Protein AF-A0A926LJB4-F1 (afdb_monomer)

Solvent-accessible surface area (backbone atoms only — not comparable to full-atom values): 9025 Å² total; per-residue (Å²): 133,86,88,86,84,84,85,79,86,74,84,72,81,78,77,66,60,65,69,78,78,84,74,86,77,62,67,43,52,79,44,76,47,49,34,26,46,93,81,74,43,80,45,30,39,35,34,29,34,50,34,80,89,78,31,35,34,35,42,66,48,78,50,60,40,77,93,56,54,91,73,51,56,72,55,50,51,52,52,55,52,47,70,76,44,71,88,45,51,44,26,26,46,88,62,55,75,68,50,48,55,51,37,50,53,50,20,70,73,68,73,46,70,50,47,68,50,78,88,70,54,66,70,50,44,68,49,52,58,62,62,72,64,66,64,80,81,76,77,77,85,75,90,135

Sequence (144 aa):
MSGTRVGSAGAGLGLPGRLNGTAESVSGMPTEIVLFDGADRVIGRLTFRACRECRTGRILDIWIDETWQREGLGRELVRGLLARHPGHAWTTTSQTRQGQAFFTAMSRETGLSLAPGGPLCPHLVGRLRRLLTRVPRQRSPGDD

Nearest PDB structures (foldseek):
  5c82-assembly1_A-2  TM=5.669E-01  e=6.738E-04  Streptomyces noursei
  7ypv-assembly1_B  TM=7.625E-01  e=7.402E-03  Streptomyces lavendulae subsp. lavendulae
  7ypu-assembly2_D  TM=5.660E-01  e=1.060E-03  Streptomyces lavendulae subsp. lavendulae
  7ypu-assembly2_C  TM=5.483E-01  e=9.315E-04  Streptomyces lavendulae subsp. lavendulae
  7ypu-assembly1_A  TM=5.690E-01  e=1.564E-03  Streptomyces lavendulae subsp. lavendulae

Mean predicted aligned error: 13.45 Å

Foldseek 3Di:
DDDDDDDDPDPPPDDQFDWDDDDDAPAQDWDKTFGAGPVRDTFWMWTKGAHPVQLEIETEDIDGHPVCPPVCVSVVRVVVVCVVRPPHQYEYEDDDPVRVVVQVVSCVVVVGDHYYDDDDPCSNVVVVVVVVPPDPPPDDDDDD

Radius of gyration: 21.09 Å; Cα contacts (8 Å, |Δi|>4): 167; chains: 1; bounding box: 56×45×81 Å

Secondary structure (DSSP, 8-state):
------------------PPP-----TTS-EEEEEE-TTS-EEEEEEEEEETTTTEEEEEEEEE-GGGTTSSHHHHHHHHHHHHSTT-EEEESS--HHHHHHHHHHHHHHS----B--PPPHHHHHHHHHHHT-----------

pLDDT: mean 73.6, std 21.14, range [28.67, 94.69]

Structure (mmCIF, N/CA/C/O backbone):
data_AF-A0A926LJB4-F1
#
_entry.id   AF-A0A926LJB4-F1
#
loop_
_atom_site.group_PDB
_atom_site.id
_atom_site.type_symbol
_atom_site.label_atom_id
_atom_site.label_alt_id
_atom_site.label_comp_id
_atom_site.label_asym_id
_atom_site.label_entity_id
_atom_site.label_seq_id
_atom_site.pdbx_PDB_ins_code
_atom_site.Cartn_x
_atom_site.Cartn_y
_atom_site.Cartn_z
_atom_site.occupancy
_atom_site.B_iso_or_equiv
_atom_site.auth_seq_id
_atom_site.auth_comp_id
_atom_site.auth_asym_id
_atom_site.auth_atom_id
_atom_site.pdbx_PDB_model_num
ATOM 1 N N . MET A 1 1 ? -20.043 -32.182 -39.703 1.00 37.06 1 MET A N 1
ATOM 2 C CA . MET A 1 1 ? -18.892 -31.753 -40.527 1.00 37.06 1 MET A CA 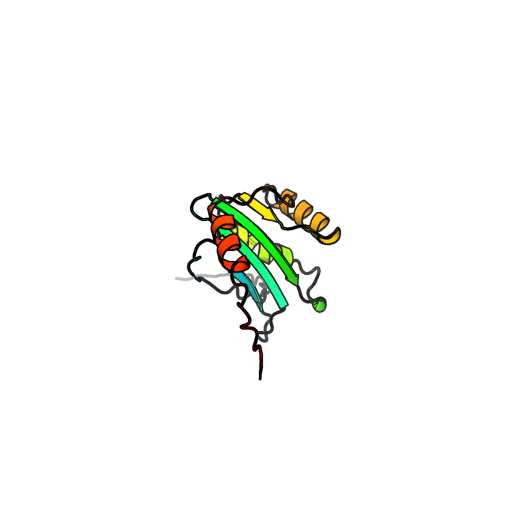1
ATOM 3 C C . MET A 1 1 ? -18.868 -30.228 -40.478 1.00 37.06 1 MET A C 1
ATOM 5 O O . MET A 1 1 ? -19.855 -29.633 -40.872 1.00 37.06 1 MET A O 1
ATOM 9 N N . SER A 1 2 ? -18.021 -29.644 -39.620 1.00 37.88 2 SER A N 1
ATOM 10 C CA . SER A 1 2 ? -16.783 -28.917 -40.005 1.00 37.88 2 SER A CA 1
ATOM 11 C C . SER A 1 2 ? -17.125 -27.539 -40.602 1.00 37.88 2 SER A C 1
ATOM 13 O O . SER A 1 2 ? -17.728 -27.495 -41.658 1.00 37.88 2 SER A O 1
ATOM 15 N N . GLY A 1 3 ? -16.878 -26.370 -40.006 1.00 34.88 3 GLY A N 1
ATOM 16 C CA . GLY A 1 3 ? -15.829 -25.918 -39.094 1.00 34.88 3 GLY A CA 1
ATOM 17 C C . GLY A 1 3 ? -15.003 -24.859 -39.832 1.00 34.88 3 GLY A C 1
ATOM 18 O O . GLY A 1 3 ? -14.476 -25.179 -40.885 1.00 34.88 3 GLY A O 1
ATOM 19 N N . THR A 1 4 ? -14.884 -23.627 -39.326 1.00 32.91 4 THR A N 1
ATOM 20 C CA . THR A 1 4 ? -13.732 -22.733 -39.584 1.00 32.91 4 THR A CA 1
ATOM 21 C C . THR A 1 4 ? -13.676 -21.655 -38.502 1.00 32.91 4 THR A C 1
ATOM 23 O O . THR A 1 4 ? -14.595 -20.857 -38.339 1.00 32.91 4 THR A O 1
ATOM 26 N N . ARG A 1 5 ? -12.577 -21.677 -37.742 1.00 32.03 5 ARG A N 1
ATOM 27 C CA . ARG A 1 5 ? -12.131 -20.615 -36.837 1.00 32.03 5 ARG A CA 1
ATOM 28 C C . ARG A 1 5 ? -11.370 -19.577 -37.658 1.00 32.03 5 ARG A C 1
ATOM 30 O O . ARG A 1 5 ? -10.531 -19.956 -38.467 1.00 32.03 5 ARG A O 1
ATOM 37 N N . VAL A 1 6 ? -11.562 -18.300 -37.355 1.00 32.75 6 VAL A N 1
ATOM 38 C CA . VAL A 1 6 ? -10.553 -17.263 -37.601 1.00 32.75 6 VAL A CA 1
ATOM 39 C C . VAL A 1 6 ? -9.969 -16.884 -36.248 1.00 32.75 6 VAL A C 1
ATOM 41 O O . VAL A 1 6 ? -10.664 -16.375 -35.372 1.00 32.75 6 VAL A O 1
ATOM 44 N N . GLY A 1 7 ? -8.709 -17.266 -36.046 1.00 28.67 7 GLY A N 1
ATOM 45 C CA . GLY A 1 7 ? -7.942 -16.937 -34.855 1.00 28.67 7 GLY A CA 1
ATOM 46 C C . GLY A 1 7 ? -7.460 -15.495 -34.923 1.00 28.67 7 GLY A C 1
ATOM 47 O O . GLY A 1 7 ? -6.762 -15.116 -35.859 1.00 28.67 7 GLY A O 1
ATOM 48 N N . SER A 1 8 ? -7.796 -14.712 -33.905 1.00 30.27 8 SER A N 1
ATOM 49 C CA . SER A 1 8 ? -7.096 -13.472 -33.595 1.00 30.27 8 SER A CA 1
ATOM 50 C C . SER A 1 8 ? -6.074 -13.777 -32.506 1.00 30.27 8 SER A C 1
ATOM 52 O O . SER A 1 8 ? -6.427 -14.032 -31.356 1.00 30.27 8 SER A O 1
ATOM 54 N N . ALA A 1 9 ? -4.799 -13.782 -32.890 1.00 32.81 9 ALA A N 1
ATOM 55 C CA . ALA A 1 9 ? -3.680 -13.751 -31.964 1.00 32.81 9 ALA A CA 1
ATOM 56 C C . ALA A 1 9 ? -3.638 -12.362 -31.311 1.00 32.81 9 ALA A C 1
ATOM 58 O O . ALA A 1 9 ? -3.064 -11.419 -31.848 1.00 32.81 9 ALA A O 1
ATOM 59 N N . GLY A 1 10 ? -4.300 -12.225 -30.162 1.00 29.42 10 GLY A N 1
ATOM 60 C CA . GLY A 1 10 ? -4.037 -11.128 -29.242 1.00 29.42 10 GLY A CA 1
ATOM 61 C C . GLY A 1 10 ? -2.708 -11.400 -28.551 1.00 29.42 10 GLY A C 1
ATOM 62 O O . GLY A 1 10 ? -2.611 -12.329 -27.752 1.00 29.42 10 GLY A O 1
ATOM 63 N N . ALA A 1 11 ? -1.687 -10.618 -28.892 1.00 32.56 11 ALA A N 1
ATOM 64 C CA . ALA A 1 11 ? -0.420 -10.582 -28.182 1.00 32.56 11 ALA A CA 1
ATOM 65 C C . ALA A 1 11 ? -0.683 -10.216 -26.712 1.00 32.56 11 ALA A C 1
ATOM 67 O O . ALA A 1 11 ? -0.916 -9.058 -26.371 1.00 32.56 11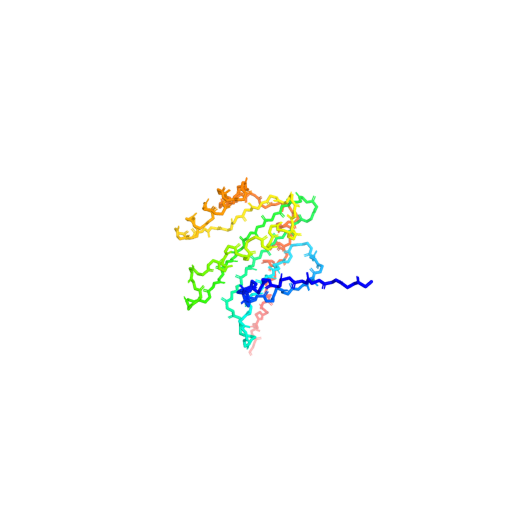 ALA A O 1
ATOM 68 N N . GLY A 1 12 ? -0.699 -11.226 -25.843 1.00 31.66 12 GLY A N 1
ATOM 69 C CA . GLY A 1 12 ? -0.662 -11.031 -24.405 1.00 31.66 12 GLY A CA 1
ATOM 70 C C . GLY A 1 12 ? 0.731 -10.554 -24.029 1.00 31.66 12 GLY A C 1
ATOM 71 O O . GLY A 1 12 ? 1.679 -11.335 -24.059 1.00 31.66 12 GLY A O 1
ATOM 72 N N . LEU A 1 13 ? 0.855 -9.271 -23.695 1.00 37.91 13 LEU A N 1
ATOM 73 C CA . LEU A 1 13 ? 1.992 -8.759 -22.942 1.00 37.91 13 LEU A CA 1
ATOM 74 C C . LEU A 1 13 ? 2.062 -9.562 -21.639 1.00 37.91 13 LEU A C 1
ATOM 76 O O . LEU A 1 13 ? 1.219 -9.414 -20.753 1.00 37.91 13 LEU A O 1
ATOM 80 N N . GLY A 1 14 ? 3.019 -10.486 -21.577 1.00 36.66 14 GLY A N 1
ATOM 81 C CA . GLY A 1 14 ? 3.308 -11.269 -20.389 1.00 36.66 14 GLY A CA 1
ATOM 82 C C . GLY A 1 14 ? 3.852 -10.345 -19.311 1.00 36.66 14 GLY A C 1
ATOM 83 O O . GLY A 1 14 ? 5.006 -9.938 -19.373 1.00 36.66 14 GLY A O 1
ATOM 84 N N . LEU A 1 15 ? 3.009 -10.008 -18.340 1.00 49.88 15 LEU A N 1
ATOM 85 C CA . LEU A 1 15 ? 3.423 -9.404 -17.079 1.00 49.88 15 LEU A CA 1
ATOM 86 C C . LEU A 1 15 ? 4.332 -10.405 -16.336 1.00 49.88 15 LEU A C 1
ATOM 88 O O . LEU A 1 15 ? 3.859 -11.497 -16.000 1.00 49.88 15 LEU A O 1
ATOM 92 N N . PRO A 1 16 ? 5.609 -10.090 -16.053 1.00 40.53 16 PRO A N 1
ATOM 93 C CA . PRO A 1 16 ? 6.414 -10.895 -15.150 1.00 40.53 16 PRO A CA 1
ATOM 94 C C . PRO A 1 16 ? 6.062 -10.489 -13.717 1.00 40.53 16 PRO A C 1
ATOM 96 O O . PRO A 1 16 ? 6.489 -9.453 -13.219 1.00 40.53 16 PRO A O 1
ATOM 99 N N . GLY A 1 17 ? 5.231 -11.283 -13.049 1.00 41.62 17 GLY A N 1
ATOM 100 C CA . GLY A 1 17 ? 4.864 -11.000 -11.667 1.00 41.62 17 GLY A CA 1
ATOM 101 C C . GLY A 1 17 ? 4.297 -12.223 -10.976 1.00 41.62 17 GLY A C 1
ATOM 102 O O . GLY A 1 17 ? 3.082 -12.373 -10.852 1.00 41.62 17 GLY A O 1
ATOM 103 N N . ARG A 1 18 ? 5.169 -13.123 -10.509 1.00 50.12 18 ARG A N 1
ATOM 104 C CA . ARG A 1 18 ? 4.735 -14.226 -9.646 1.00 50.12 18 ARG A CA 1
ATOM 105 C C . ARG A 1 18 ? 4.555 -13.695 -8.225 1.00 50.12 18 ARG A C 1
ATOM 107 O O . ARG A 1 18 ? 5.518 -13.460 -7.505 1.00 50.12 18 ARG A O 1
ATOM 114 N N . LEU A 1 19 ? 3.304 -13.505 -7.819 1.00 54.69 19 LEU A N 1
ATOM 115 C CA . LEU A 1 19 ? 2.950 -13.170 -6.442 1.00 54.69 19 LEU A CA 1
ATOM 116 C C . LEU A 1 19 ? 3.031 -14.437 -5.584 1.00 54.69 19 LEU A C 1
ATOM 118 O O . LEU A 1 19 ? 2.354 -15.421 -5.881 1.00 54.69 19 LEU A O 1
ATOM 122 N N . ASN A 1 20 ? 3.819 -14.426 -4.509 1.00 54.22 20 ASN A N 1
ATOM 123 C CA . ASN A 1 20 ? 3.872 -15.585 -3.617 1.00 54.22 20 ASN A CA 1
ATOM 124 C C . ASN A 1 20 ? 2.559 -15.730 -2.816 1.00 54.22 20 ASN A C 1
ATOM 126 O O . ASN A 1 20 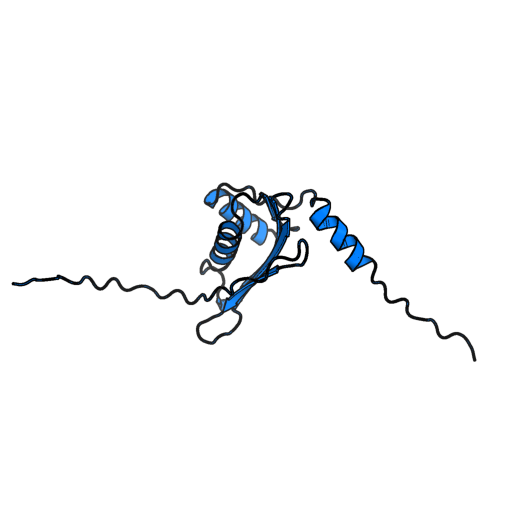? 2.012 -14.742 -2.305 1.00 54.22 20 ASN A O 1
ATOM 130 N N . GLY A 1 21 ? 2.044 -16.962 -2.751 1.00 46.62 21 GLY A N 1
ATOM 131 C CA . GLY A 1 21 ? 0.765 -17.328 -2.141 1.00 46.62 21 GLY A CA 1
ATOM 132 C C . GLY A 1 21 ? 0.898 -17.924 -0.736 1.00 46.62 21 GLY A C 1
ATOM 133 O O . GLY A 1 21 ? 1.735 -18.785 -0.495 1.00 46.62 21 GLY A O 1
ATOM 134 N N . THR A 1 22 ? 0.012 -17.450 0.149 1.00 51.28 22 THR A N 1
ATOM 135 C CA . THR A 1 22 ? -0.444 -18.021 1.435 1.00 51.28 22 THR A CA 1
ATOM 136 C C . THR A 1 22 ? 0.606 -18.438 2.468 1.00 51.28 22 THR A C 1
ATOM 138 O O . THR A 1 22 ? 0.951 -19.608 2.588 1.00 51.28 22 THR A O 1
ATOM 141 N N . ALA A 1 23 ? 0.948 -17.500 3.353 1.00 38.97 23 ALA A N 1
ATOM 142 C CA . ALA A 1 23 ? 1.119 -17.826 4.766 1.00 38.97 23 ALA A CA 1
ATOM 143 C C . ALA A 1 23 ? -0.147 -17.376 5.507 1.00 38.97 23 ALA A C 1
ATOM 145 O O . ALA A 1 23 ? -0.547 -16.210 5.414 1.00 38.97 23 ALA A O 1
ATOM 146 N N . GLU A 1 24 ? -0.809 -18.302 6.204 1.00 41.56 24 GLU A N 1
ATOM 147 C CA . GLU A 1 24 ? -1.882 -17.971 7.136 1.00 41.56 24 GLU A CA 1
ATOM 148 C C . GLU A 1 24 ? -1.396 -16.884 8.092 1.00 41.56 24 GLU A C 1
ATOM 150 O O . GLU A 1 24 ? -0.398 -17.030 8.799 1.00 41.56 24 GLU A O 1
ATOM 155 N N . SER A 1 25 ? -2.078 -15.742 8.048 1.00 44.66 25 SER A N 1
ATOM 156 C CA . SER A 1 25 ? -1.698 -14.570 8.816 1.00 44.66 25 SER A CA 1
ATOM 157 C C . SER A 1 25 ? -1.849 -14.882 10.298 1.00 44.66 25 SER A C 1
ATOM 159 O O . SER A 1 25 ? -2.949 -14.827 10.843 1.00 44.66 25 SER A O 1
ATOM 161 N N . VAL A 1 26 ? -0.735 -15.164 10.969 1.00 50.62 26 VAL A N 1
ATOM 162 C CA . VAL A 1 26 ? -0.675 -15.075 12.422 1.00 50.62 26 VAL A CA 1
ATOM 163 C C . VAL A 1 26 ? -0.913 -13.597 12.764 1.00 50.62 26 VAL A C 1
ATOM 165 O O . VAL A 1 26 ? -0.018 -12.768 12.578 1.00 50.62 26 VAL A O 1
ATOM 168 N N . SER A 1 27 ? -2.135 -13.256 13.195 1.00 54.69 27 SER A N 1
ATOM 169 C CA . SER A 1 27 ? -2.629 -11.877 13.358 1.00 54.69 27 SER A CA 1
ATOM 170 C C . SER A 1 27 ? -1.573 -10.961 13.994 1.00 54.69 27 SER A C 1
ATOM 172 O O . SER A 1 27 ? -1.210 -11.149 15.149 1.00 54.69 27 SER A O 1
ATOM 174 N N . GLY A 1 28 ? -1.053 -9.975 13.253 1.00 56.97 28 GLY A N 1
ATOM 175 C CA . GLY A 1 28 ? -0.126 -8.951 13.765 1.00 56.97 28 GLY A CA 1
ATOM 176 C C . GLY A 1 28 ? 1.374 -9.113 13.459 1.00 56.97 28 GLY A C 1
ATOM 177 O O . GLY A 1 28 ? 2.127 -8.186 13.770 1.00 56.97 28 GLY A O 1
ATOM 178 N N . MET A 1 29 ? 1.829 -10.204 12.831 1.00 65.56 29 MET A N 1
ATOM 179 C CA . MET A 1 29 ? 3.174 -10.245 12.222 1.00 65.56 29 MET A CA 1
ATOM 180 C C . MET A 1 29 ? 3.194 -9.416 10.924 1.00 65.56 29 MET A C 1
ATOM 182 O O . MET A 1 29 ? 2.214 -9.467 10.173 1.00 65.56 29 MET A O 1
ATOM 186 N N . PRO A 1 30 ? 4.266 -8.646 10.637 1.00 77.69 30 PRO A N 1
ATOM 187 C CA . PRO A 1 30 ? 4.476 -8.106 9.298 1.00 77.69 30 PRO A CA 1
ATOM 188 C C . PRO A 1 30 ? 4.416 -9.242 8.277 1.00 77.69 30 PRO A C 1
ATOM 190 O O . PRO A 1 30 ? 5.114 -10.240 8.418 1.00 77.69 30 PRO A O 1
ATOM 193 N N . THR A 1 31 ? 3.541 -9.095 7.295 1.00 87.81 31 THR A N 1
ATOM 194 C CA . THR A 1 31 ? 3.455 -9.955 6.117 1.00 87.81 31 THR A CA 1
ATOM 195 C C . THR A 1 31 ? 4.009 -9.175 4.936 1.00 87.81 31 THR A C 1
ATOM 197 O O . THR A 1 31 ? 3.922 -7.944 4.914 1.00 87.81 31 THR A O 1
ATOM 200 N N . GLU A 1 32 ? 4.567 -9.876 3.958 1.00 91.19 32 GLU A N 1
ATOM 201 C CA . GLU A 1 32 ? 5.102 -9.256 2.755 1.00 91.19 32 GLU A CA 1
ATOM 202 C C . GLU A 1 32 ? 4.493 -9.836 1.480 1.00 91.19 32 GLU A C 1
ATOM 204 O O . GLU A 1 32 ? 4.097 -11.001 1.411 1.00 91.19 32 GLU A O 1
ATOM 209 N N . ILE A 1 33 ? 4.402 -8.985 0.464 1.00 90.19 33 ILE A N 1
ATOM 210 C CA . ILE A 1 33 ? 4.150 -9.361 -0.921 1.00 90.19 33 ILE A CA 1
ATOM 211 C C . ILE A 1 33 ? 5.403 -8.978 -1.694 1.00 90.19 33 ILE A C 1
ATOM 213 O O . ILE A 1 33 ? 5.777 -7.807 -1.692 1.00 90.19 33 ILE A O 1
ATOM 217 N N . VAL A 1 34 ? 6.035 -9.953 -2.340 1.00 92.50 34 VAL A N 1
ATOM 218 C CA . VAL A 1 34 ? 7.277 -9.763 -3.095 1.00 92.50 34 VAL A CA 1
ATOM 219 C C . VAL A 1 34 ? 6.993 -9.941 -4.583 1.00 92.50 34 VAL A C 1
ATOM 221 O O . VAL A 1 34 ? 6.247 -10.845 -4.965 1.00 92.50 34 VAL A O 1
ATOM 224 N N . LEU A 1 35 ? 7.563 -9.053 -5.394 1.00 90.69 35 LEU A N 1
ATOM 225 C CA . LEU A 1 35 ? 7.606 -9.142 -6.848 1.00 90.69 35 LEU A CA 1
ATOM 226 C C . LEU A 1 35 ? 8.985 -9.619 -7.284 1.00 90.69 35 LEU A C 1
ATOM 228 O O . LEU A 1 35 ? 10.003 -9.123 -6.792 1.00 90.69 35 LEU A O 1
ATOM 232 N N . PHE A 1 36 ? 8.983 -10.535 -8.244 1.00 91.44 36 PHE A N 1
ATOM 233 C CA . PHE A 1 36 ? 10.178 -11.081 -8.867 1.00 91.44 36 PHE A CA 1
ATOM 234 C C . PHE A 1 36 ? 10.176 -10.765 -10.362 1.00 91.44 36 PHE A C 1
ATOM 236 O O . PHE A 1 36 ? 9.110 -10.778 -10.982 1.00 91.44 36 PHE A O 1
ATOM 243 N N . ASP A 1 37 ? 11.350 -10.489 -10.929 1.00 90.06 37 ASP A N 1
ATOM 244 C CA . ASP A 1 37 ? 11.521 -10.413 -12.381 1.00 90.06 37 ASP A CA 1
ATOM 245 C C . ASP A 1 37 ? 11.554 -11.812 -13.026 1.00 90.06 37 ASP A C 1
ATOM 247 O O . ASP A 1 37 ? 11.429 -12.841 -12.362 1.00 90.06 37 ASP A O 1
ATOM 251 N N . GLY A 1 38 ? 11.739 -11.860 -14.350 1.00 87.69 38 GLY A N 1
ATOM 252 C CA . GLY A 1 38 ? 11.861 -13.120 -15.092 1.00 87.69 38 GLY A CA 1
ATOM 253 C C . GLY A 1 38 ? 13.112 -13.951 -14.764 1.00 87.69 38 GLY A C 1
ATOM 254 O O . GLY A 1 38 ? 13.246 -15.049 -15.292 1.00 87.69 38 GLY A O 1
ATOM 255 N N . ALA A 1 39 ? 14.020 -13.441 -13.929 1.00 92.25 39 ALA A N 1
ATOM 256 C CA . ALA A 1 39 ? 15.225 -14.121 -13.460 1.00 92.25 39 ALA A CA 1
ATOM 257 C C . ALA A 1 39 ? 15.187 -14.389 -11.941 1.00 92.25 39 ALA A C 1
ATOM 259 O O . ALA A 1 39 ? 16.240 -14.575 -11.330 1.00 92.25 39 ALA A O 1
ATOM 260 N N . ASP A 1 40 ? 13.996 -14.375 -11.331 1.00 91.06 40 ASP A N 1
ATOM 261 C CA . ASP A 1 40 ? 13.762 -14.600 -9.898 1.00 91.06 40 ASP A CA 1
ATOM 262 C C . ASP A 1 40 ? 14.477 -13.602 -8.964 1.00 91.06 40 ASP A C 1
ATOM 264 O O . ASP A 1 40 ? 14.686 -13.869 -7.776 1.00 91.06 40 ASP A O 1
ATOM 268 N N . ARG A 1 41 ? 14.823 -12.407 -9.455 1.00 91.19 41 ARG A N 1
ATOM 269 C CA . ARG A 1 41 ? 15.349 -11.326 -8.612 1.00 91.19 41 ARG A CA 1
ATOM 270 C C . ARG A 1 41 ? 14.213 -10.513 -8.024 1.00 91.19 41 ARG A C 1
ATOM 272 O O . AR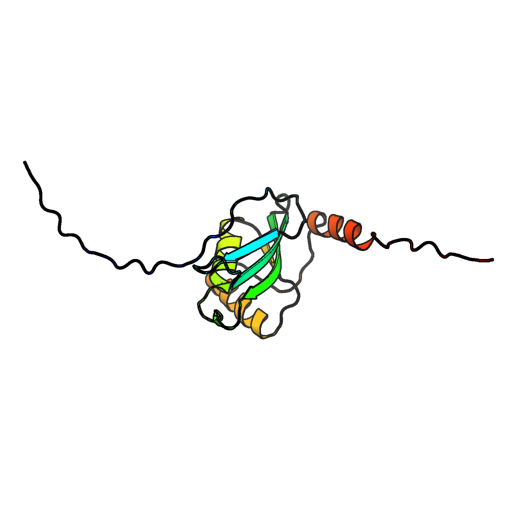G A 1 41 ? 13.252 -10.184 -8.713 1.00 91.19 41 ARG A O 1
ATOM 279 N N . VAL A 1 42 ? 14.348 -10.138 -6.755 1.00 92.75 42 VAL A N 1
ATOM 280 C CA . VAL A 1 42 ? 13.377 -9.277 -6.074 1.00 92.75 42 VAL A CA 1
ATOM 281 C C . VAL A 1 42 ? 13.440 -7.867 -6.659 1.00 92.75 42 VAL A C 1
ATOM 283 O O . VAL A 1 42 ? 14.441 -7.178 -6.493 1.00 92.75 42 VAL A O 1
ATOM 286 N N . ILE A 1 43 ? 12.356 -7.432 -7.299 1.00 94.69 43 ILE A N 1
ATOM 287 C CA . ILE A 1 43 ? 12.230 -6.094 -7.909 1.00 94.69 43 ILE A CA 1
ATOM 288 C C . ILE A 1 43 ? 11.241 -5.191 -7.173 1.00 94.69 43 ILE A C 1
ATOM 290 O O . ILE A 1 43 ? 11.143 -3.996 -7.444 1.00 94.69 43 ILE A O 1
ATOM 294 N N . GLY A 1 44 ? 10.490 -5.749 -6.225 1.00 92.81 44 GLY A N 1
ATOM 295 C CA . GLY A 1 44 ? 9.547 -4.983 -5.431 1.00 92.81 44 GLY A CA 1
ATOM 296 C C . GLY A 1 44 ? 9.062 -5.735 -4.206 1.00 92.81 44 GLY A C 1
ATOM 297 O O . GLY A 1 44 ? 9.006 -6.963 -4.185 1.00 92.81 44 GLY A O 1
ATOM 298 N N . ARG A 1 45 ? 8.693 -4.988 -3.171 1.00 93.88 45 ARG A N 1
ATOM 299 C CA . ARG A 1 45 ? 8.186 -5.525 -1.913 1.00 93.88 45 ARG A CA 1
ATOM 300 C C . ARG A 1 45 ? 7.178 -4.573 -1.286 1.00 93.88 45 ARG A C 1
ATOM 302 O O . ARG A 1 45 ? 7.424 -3.378 -1.174 1.00 93.88 45 ARG A O 1
ATOM 309 N N . LEU A 1 46 ? 6.068 -5.123 -0.811 1.00 93.38 46 LEU A N 1
ATOM 310 C CA . LEU A 1 46 ? 5.107 -4.438 0.047 1.00 93.38 46 LEU A CA 1
ATOM 311 C C . LEU A 1 46 ? 5.059 -5.154 1.386 1.00 93.38 46 LEU A C 1
ATOM 313 O O . LEU A 1 46 ? 4.734 -6.337 1.436 1.00 93.38 46 LEU A O 1
ATOM 317 N N . THR A 1 47 ? 5.313 -4.425 2.468 1.00 91.50 47 THR A N 1
ATOM 318 C CA . THR A 1 47 ? 5.208 -4.941 3.836 1.00 91.50 47 THR A CA 1
ATOM 319 C C . THR A 1 47 ? 3.964 -4.373 4.506 1.00 91.50 47 THR A C 1
ATOM 321 O O . THR A 1 47 ? 3.721 -3.166 4.473 1.00 91.50 47 THR A O 1
ATOM 324 N N . PHE A 1 48 ? 3.168 -5.221 5.152 1.00 90.88 48 PHE A N 1
ATOM 325 C CA . PHE A 1 48 ? 1.910 -4.823 5.775 1.00 90.88 48 PHE A CA 1
ATOM 326 C C . PHE A 1 48 ? 1.595 -5.625 7.036 1.00 90.88 48 PHE A C 1
ATOM 328 O O . PHE A 1 48 ? 2.205 -6.646 7.331 1.00 90.88 48 PHE A O 1
ATOM 335 N N . ARG A 1 49 ? 0.601 -5.167 7.793 1.00 89.38 49 ARG A N 1
ATOM 336 C CA . ARG A 1 49 ? -0.053 -5.939 8.855 1.00 89.38 49 ARG A CA 1
ATOM 337 C C . ARG A 1 49 ? -1.554 -5.885 8.656 1.00 89.38 49 ARG A C 1
ATOM 339 O O . ARG A 1 49 ? -2.081 -4.828 8.326 1.00 89.38 49 ARG A O 1
ATOM 346 N N . ALA A 1 50 ? -2.232 -6.994 8.912 1.00 89.62 50 ALA A N 1
ATOM 347 C CA . ALA A 1 50 ? -3.685 -7.079 8.886 1.00 89.62 50 ALA A CA 1
ATOM 348 C C . ALA A 1 50 ? -4.198 -7.766 10.155 1.00 89.62 50 ALA A C 1
ATOM 350 O O . ALA A 1 50 ? -3.557 -8.668 10.700 1.00 89.62 50 ALA A O 1
ATOM 351 N N . CYS A 1 51 ? -5.354 -7.318 10.625 1.00 87.44 51 CYS A N 1
ATOM 352 C CA . CYS A 1 51 ? -6.135 -7.940 11.678 1.00 87.44 51 CYS A CA 1
ATOM 353 C C . CYS A 1 51 ? -7.438 -8.422 11.055 1.00 87.44 51 CYS A C 1
ATOM 355 O O . CYS A 1 51 ? -8.232 -7.616 10.564 1.00 87.44 51 CYS A O 1
ATOM 357 N N . ARG A 1 52 ? -7.643 -9.740 11.075 1.00 84.19 52 ARG A N 1
ATOM 358 C CA . ARG A 1 52 ? -8.836 -10.370 10.502 1.00 84.19 52 ARG A CA 1
ATOM 359 C C . ARG A 1 52 ? -10.072 -10.068 11.347 1.00 84.19 52 ARG A C 1
ATOM 361 O O . ARG A 1 52 ? -11.148 -9.865 10.802 1.00 84.19 52 ARG A O 1
ATOM 368 N N . GLU A 1 53 ? -9.894 -9.965 12.661 1.00 86.69 53 GLU A N 1
ATOM 369 C CA . GLU A 1 53 ? -10.953 -9.756 13.648 1.00 86.69 53 GLU A CA 1
ATOM 370 C C . GLU A 1 53 ? -11.580 -8.361 13.518 1.00 86.69 53 GLU A C 1
ATOM 372 O O . GLU A 1 53 ? -12.798 -8.219 13.486 1.00 86.69 53 GLU A O 1
ATOM 377 N N . CYS A 1 54 ? -10.755 -7.319 13.388 1.00 87.50 54 CYS A N 1
ATOM 378 C CA . CYS A 1 54 ? -11.233 -5.946 13.202 1.00 87.50 54 CYS A CA 1
ATOM 379 C C . CYS A 1 54 ? -11.439 -5.569 11.731 1.00 87.50 54 CYS A C 1
ATOM 381 O O . CYS A 1 54 ? -11.949 -4.484 11.467 1.00 87.50 54 CYS A O 1
ATOM 383 N N . ARG A 1 55 ? -11.014 -6.417 10.782 1.00 89.25 55 ARG A N 1
ATOM 384 C CA . ARG A 1 55 ? -10.917 -6.086 9.350 1.00 89.25 55 ARG A CA 1
ATOM 385 C C . ARG A 1 55 ? -10.179 -4.765 9.118 1.00 89.25 55 ARG A C 1
ATOM 387 O O . ARG A 1 55 ? -10.611 -3.905 8.357 1.00 89.25 55 ARG A O 1
ATOM 394 N N . THR A 1 56 ? -9.054 -4.584 9.801 1.00 89.31 56 THR A N 1
ATOM 395 C CA . THR A 1 56 ? -8.201 -3.400 9.644 1.00 89.31 56 THR A CA 1
ATOM 396 C C . THR A 1 56 ? -6.789 -3.805 9.269 1.00 89.31 56 THR A C 1
ATOM 398 O O . THR A 1 56 ? -6.311 -4.879 9.638 1.00 89.31 56 THR A O 1
ATOM 401 N N . GLY A 1 57 ? -6.104 -2.941 8.530 1.00 90.94 57 GLY A N 1
ATOM 402 C CA . GLY A 1 57 ? -4.735 -3.168 8.106 1.00 90.94 57 GLY A CA 1
ATOM 403 C C . GLY A 1 57 ? -3.903 -1.895 8.074 1.00 90.94 57 GLY A C 1
ATOM 404 O O . GLY A 1 57 ? -4.415 -0.774 8.014 1.00 90.94 57 GLY A O 1
ATOM 405 N N . ARG A 1 58 ? -2.585 -2.076 8.132 1.00 90.94 58 ARG A N 1
ATOM 406 C CA . ARG A 1 58 ? -1.613 -1.006 7.936 1.00 90.94 58 ARG A CA 1
ATOM 407 C C . ARG A 1 58 ? -0.530 -1.432 6.960 1.00 90.94 58 ARG A C 1
ATOM 409 O O . ARG A 1 58 ? 0.147 -2.433 7.189 1.00 90.94 58 ARG A O 1
ATOM 416 N N . ILE A 1 59 ? -0.346 -0.635 5.917 1.00 91.88 59 ILE A N 1
ATOM 417 C CA . ILE A 1 59 ? 0.806 -0.718 5.023 1.00 91.88 59 ILE A CA 1
ATOM 418 C C . ILE A 1 59 ? 1.987 -0.066 5.745 1.00 91.88 59 ILE A C 1
ATOM 420 O O . ILE A 1 59 ? 1.872 1.056 6.243 1.00 91.88 59 ILE A O 1
ATOM 424 N N . LEU A 1 60 ? 3.082 -0.812 5.871 1.00 89.50 60 LEU A N 1
ATOM 425 C CA . LEU A 1 60 ? 4.275 -0.402 6.608 1.00 89.50 60 LEU A CA 1
ATOM 426 C C . LEU A 1 60 ? 5.330 0.199 5.689 1.00 89.50 60 LEU A C 1
ATOM 428 O O . LEU A 1 60 ? 5.939 1.199 6.058 1.00 89.50 60 LEU A O 1
ATOM 432 N N . ASP A 1 61 ? 5.531 -0.426 4.533 1.00 89.44 61 ASP A N 1
ATOM 433 C CA . ASP A 1 61 ? 6.549 -0.038 3.566 1.00 89.44 61 ASP A CA 1
ATOM 434 C C . ASP A 1 61 ? 6.186 -0.547 2.167 1.00 89.44 61 ASP A C 1
ATOM 436 O O . ASP A 1 61 ? 5.582 -1.616 2.027 1.00 89.44 61 ASP A O 1
ATOM 440 N N . ILE A 1 62 ? 6.559 0.225 1.148 1.00 90.94 62 ILE A N 1
ATOM 441 C CA . ILE A 1 62 ? 6.526 -0.183 -0.257 1.00 90.94 62 ILE A CA 1
ATOM 442 C C . ILE A 1 62 ? 7.862 0.221 -0.864 1.00 90.94 62 ILE A C 1
ATOM 444 O O . ILE A 1 62 ? 8.183 1.406 -0.933 1.00 90.94 62 ILE A O 1
ATOM 448 N N . TRP A 1 63 ? 8.591 -0.767 -1.358 1.00 91.00 63 TRP A N 1
ATOM 449 C CA . TRP A 1 63 ? 9.864 -0.588 -2.032 1.00 91.00 63 TRP A CA 1
ATOM 450 C C . TRP A 1 63 ? 9.785 -1.193 -3.432 1.00 91.00 63 TRP A C 1
ATOM 452 O O . TRP A 1 63 ? 9.272 -2.298 -3.595 1.00 91.00 63 TRP A O 1
ATOM 462 N N . ILE A 1 64 ? 10.278 -0.467 -4.433 1.00 90.50 64 ILE A N 1
ATOM 463 C CA . ILE A 1 64 ? 10.425 -0.923 -5.818 1.00 90.50 64 ILE A CA 1
ATOM 464 C C . ILE A 1 64 ? 11.834 -0.538 -6.260 1.00 90.50 64 ILE A C 1
ATOM 466 O O . ILE A 1 64 ? 12.250 0.604 -6.030 1.00 90.50 64 ILE A O 1
ATOM 470 N N . ASP A 1 65 ? 12.539 -1.478 -6.885 1.00 91.00 65 ASP A N 1
ATOM 471 C CA . ASP A 1 65 ? 13.851 -1.227 -7.476 1.00 91.00 65 ASP A CA 1
ATOM 472 C C . ASP A 1 65 ? 13.778 -0.048 -8.456 1.00 91.00 65 ASP A C 1
ATOM 474 O O . ASP A 1 65 ? 12.835 0.057 -9.241 1.00 91.00 65 ASP A O 1
ATOM 478 N N . GLU A 1 66 ? 14.754 0.859 -8.395 1.00 88.69 66 GLU A N 1
ATOM 479 C CA . GLU A 1 66 ? 14.760 2.109 -9.167 1.00 88.69 66 GLU A CA 1
ATOM 480 C C . GLU A 1 66 ? 14.607 1.882 -10.673 1.00 88.69 66 GLU A C 1
ATOM 482 O O . GLU A 1 66 ? 13.875 2.625 -11.327 1.00 88.69 66 GLU A O 1
ATOM 487 N N . THR A 1 67 ? 15.202 0.807 -11.197 1.00 90.25 67 THR A N 1
ATOM 488 C CA . THR A 1 67 ? 15.121 0.416 -12.613 1.00 90.25 67 THR A CA 1
ATOM 489 C C . THR A 1 67 ? 13.689 0.117 -13.058 1.00 90.25 67 THR A C 1
ATOM 491 O O . THR A 1 67 ? 13.360 0.256 -14.232 1.00 90.25 67 THR A O 1
ATOM 494 N N . TRP A 1 68 ? 12.834 -0.288 -12.118 1.00 87.12 68 TRP A N 1
ATOM 495 C CA . TRP A 1 68 ? 11.458 -0.724 -12.351 1.00 87.12 68 TRP A CA 1
ATOM 496 C C . TRP A 1 68 ? 10.418 0.265 -11.808 1.00 87.12 68 TRP A C 1
ATOM 498 O O . TRP A 1 68 ? 9.211 -0.009 -11.785 1.00 87.12 68 TRP A O 1
ATOM 508 N N . GLN A 1 69 ? 10.861 1.429 -11.330 1.00 86.25 69 GLN A N 1
ATOM 509 C CA . GLN A 1 69 ? 9.945 2.467 -10.885 1.00 86.25 69 GLN A CA 1
ATOM 510 C C . GLN A 1 69 ? 9.141 3.029 -12.059 1.00 86.25 69 GLN A C 1
ATOM 512 O O . GLN A 1 69 ? 9.581 3.061 -13.199 1.00 86.25 69 GLN A O 1
ATOM 517 N N . ARG A 1 70 ? 7.944 3.541 -11.751 1.00 85.62 70 ARG A N 1
ATOM 518 C CA . ARG A 1 70 ? 6.997 4.145 -12.711 1.00 85.62 70 ARG A CA 1
ATOM 519 C C . ARG A 1 70 ? 6.363 3.180 -13.725 1.00 85.62 70 ARG A C 1
ATOM 521 O O . ARG A 1 70 ? 5.434 3.599 -14.401 1.00 85.62 70 ARG A O 1
ATOM 528 N N . GLU A 1 71 ? 6.700 1.893 -13.687 1.00 89.12 71 GLU A N 1
ATOM 529 C CA . GLU A 1 71 ? 6.031 0.820 -14.450 1.00 89.12 71 GLU A CA 1
ATOM 530 C C . GLU A 1 71 ? 4.707 0.341 -13.816 1.00 89.12 71 GLU A C 1
ATOM 532 O O . GLU A 1 71 ? 4.115 -0.658 -14.208 1.00 89.12 71 GLU A O 1
ATOM 537 N N . GLY A 1 72 ? 4.220 1.026 -12.776 1.00 90.31 72 GLY A N 1
ATOM 538 C CA . GLY A 1 72 ? 2.972 0.659 -12.098 1.00 90.31 72 GLY A CA 1
ATOM 539 C C . GLY A 1 72 ? 3.086 -0.499 -11.096 1.00 90.31 72 GLY A C 1
ATOM 540 O O . GLY A 1 72 ? 2.090 -0.833 -10.459 1.00 90.31 72 GLY A O 1
ATOM 541 N N . LEU A 1 73 ? 4.277 -1.048 -10.845 1.00 91.62 73 LEU A N 1
ATOM 542 C CA . LEU A 1 73 ? 4.471 -2.172 -9.911 1.00 91.62 73 LEU A CA 1
ATOM 543 C C . LEU A 1 73 ? 4.001 -1.881 -8.476 1.00 91.62 73 LEU A C 1
ATOM 545 O O . LEU A 1 73 ? 3.382 -2.721 -7.825 1.00 91.62 73 LEU A O 1
ATOM 549 N N . GLY A 1 74 ? 4.223 -0.658 -7.980 1.00 91.06 74 GLY A N 1
ATOM 550 C CA . GLY A 1 74 ? 3.715 -0.249 -6.664 1.00 91.06 74 GLY A CA 1
ATOM 551 C C . GLY A 1 74 ? 2.184 -0.306 -6.588 1.00 91.06 74 GLY A C 1
ATOM 552 O O . GLY A 1 74 ? 1.615 -0.726 -5.580 1.00 91.06 74 GLY A O 1
ATOM 553 N N . ARG A 1 75 ? 1.503 0.053 -7.682 1.00 92.31 75 ARG A N 1
ATOM 554 C CA . ARG A 1 75 ? 0.045 -0.048 -7.802 1.00 92.31 75 ARG A CA 1
ATOM 555 C C . ARG A 1 75 ? -0.405 -1.505 -7.825 1.00 92.31 75 ARG A C 1
ATOM 557 O O . ARG A 1 75 ? -1.392 -1.831 -7.170 1.00 92.31 75 ARG A O 1
ATOM 564 N N . GLU A 1 76 ? 0.301 -2.377 -8.540 1.00 92.31 76 GLU A N 1
ATOM 565 C CA . GLU A 1 76 ? -0.009 -3.811 -8.572 1.00 92.31 76 GLU A CA 1
ATOM 566 C C . GLU A 1 76 ? 0.121 -4.460 -7.195 1.00 92.31 76 GLU A C 1
ATOM 568 O O . GLU A 1 76 ? -0.779 -5.191 -6.778 1.00 92.31 76 GLU A O 1
ATOM 573 N N . LEU A 1 77 ? 1.173 -4.125 -6.443 1.00 93.25 77 LEU A N 1
ATOM 574 C CA . LEU A 1 77 ? 1.341 -4.576 -5.062 1.00 93.25 77 LEU A CA 1
ATOM 575 C C . LEU A 1 77 ? 0.155 -4.171 -4.181 1.00 93.25 77 LEU A C 1
ATOM 577 O O . LEU A 1 77 ? -0.405 -5.013 -3.475 1.00 93.25 77 LEU A O 1
ATOM 581 N N . VAL A 1 78 ? -0.265 -2.903 -4.240 1.00 92.62 78 VAL A N 1
ATOM 582 C CA . VAL A 1 78 ? -1.403 -2.418 -3.444 1.00 92.62 78 VAL A CA 1
ATOM 583 C C . VAL A 1 78 ? -2.707 -3.073 -3.896 1.00 92.62 78 VAL A C 1
ATOM 585 O O . VAL A 1 78 ? -3.468 -3.544 -3.057 1.00 92.62 78 VAL A O 1
ATOM 588 N N . ARG A 1 79 ? -2.972 -3.189 -5.201 1.00 92.69 79 ARG A N 1
ATOM 589 C CA . ARG A 1 79 ? -4.160 -3.899 -5.708 1.00 92.69 79 ARG A CA 1
ATOM 590 C C . ARG A 1 79 ? -4.187 -5.356 -5.255 1.00 92.69 79 ARG A C 1
ATOM 592 O O . ARG A 1 79 ? -5.219 -5.831 -4.788 1.00 92.69 79 ARG A O 1
ATOM 599 N N . GLY A 1 80 ? -3.049 -6.041 -5.342 1.00 91.06 80 GLY A N 1
ATOM 600 C CA . GLY A 1 80 ? -2.893 -7.415 -4.883 1.00 91.06 80 GLY A CA 1
ATOM 601 C C . GLY A 1 80 ? -3.149 -7.561 -3.385 1.00 91.06 80 GLY A C 1
ATOM 602 O O . GLY A 1 80 ? -3.787 -8.526 -2.972 1.00 91.06 80 GLY A O 1
ATOM 603 N N . LEU A 1 81 ? -2.709 -6.597 -2.572 1.00 93.00 81 LEU A N 1
ATOM 604 C CA . LEU A 1 81 ? -3.024 -6.545 -1.145 1.00 93.00 81 LEU A CA 1
ATOM 605 C C . LEU A 1 81 ? -4.532 -6.396 -0.902 1.00 93.00 81 LEU A C 1
ATOM 607 O O . LEU A 1 81 ? -5.115 -7.170 -0.144 1.00 93.00 81 LEU A O 1
ATOM 611 N N . LEU A 1 82 ? -5.164 -5.415 -1.548 1.00 91.38 82 LEU A N 1
ATOM 612 C CA . LEU A 1 82 ? -6.585 -5.115 -1.367 1.00 91.38 82 LEU A CA 1
ATOM 613 C C . LEU A 1 82 ? -7.476 -6.282 -1.810 1.00 91.38 82 LEU A C 1
ATOM 615 O O . LEU A 1 82 ? -8.429 -6.623 -1.114 1.00 91.38 82 LEU A O 1
ATOM 619 N N . ALA A 1 83 ? -7.129 -6.940 -2.919 1.00 90.31 83 ALA A N 1
ATOM 620 C CA . ALA A 1 83 ? -7.845 -8.109 -3.424 1.00 90.31 83 ALA A CA 1
ATOM 621 C C . ALA A 1 83 ? -7.764 -9.316 -2.472 1.00 90.31 83 ALA A C 1
ATOM 623 O O . ALA A 1 83 ? -8.731 -10.062 -2.344 1.00 90.31 83 ALA A O 1
ATOM 624 N N . ARG A 1 84 ? -6.637 -9.501 -1.768 1.00 89.38 84 ARG A N 1
ATOM 625 C CA . ARG A 1 84 ? -6.475 -10.572 -0.762 1.00 89.38 84 ARG A CA 1
ATOM 626 C C . ARG A 1 84 ? -7.226 -10.298 0.538 1.00 89.38 84 ARG A C 1
ATOM 628 O O . ARG A 1 84 ? -7.506 -11.228 1.289 1.00 89.38 84 ARG A O 1
ATOM 635 N N . HIS A 1 85 ? -7.530 -9.035 0.816 1.00 88.31 85 HIS A N 1
ATOM 636 C CA . HIS A 1 85 ? -8.157 -8.594 2.057 1.00 88.31 85 HIS A CA 1
ATOM 637 C C . HIS A 1 85 ? -9.388 -7.725 1.770 1.00 88.31 85 HIS A C 1
ATOM 639 O O . HIS A 1 85 ? -9.421 -6.547 2.151 1.00 88.31 85 HIS A O 1
ATOM 645 N N . PRO A 1 86 ? -10.422 -8.290 1.117 1.00 87.50 86 PRO A N 1
ATOM 646 C CA . PRO A 1 86 ? -11.625 -7.539 0.799 1.00 87.50 86 PRO A CA 1
ATOM 647 C C . PRO A 1 86 ? -12.298 -7.035 2.081 1.00 87.50 86 PRO A C 1
ATOM 649 O O . PRO A 1 86 ? -12.284 -7.692 3.127 1.00 87.50 86 PRO A O 1
ATOM 652 N N . GLY A 1 87 ? -12.856 -5.825 2.013 1.00 86.75 87 GLY A N 1
ATOM 653 C CA . GLY A 1 87 ? -13.562 -5.194 3.130 1.00 86.75 87 GLY A CA 1
ATOM 654 C C . GLY A 1 87 ? -12.680 -4.765 4.306 1.00 86.75 87 GLY A C 1
ATOM 655 O O . GLY A 1 87 ? -13.224 -4.415 5.352 1.00 86.75 87 GLY A O 1
ATOM 656 N N . HIS A 1 88 ? -11.349 -4.798 4.169 1.00 89.81 88 HIS A N 1
ATOM 657 C CA . HIS A 1 88 ? -10.458 -4.256 5.192 1.00 89.81 88 HIS A CA 1
ATOM 658 C C . HIS A 1 88 ? -10.291 -2.742 5.041 1.00 89.81 88 HIS A C 1
ATOM 660 O O . HIS A 1 88 ? -10.082 -2.238 3.937 1.00 89.81 88 HIS A O 1
ATOM 666 N N . ALA A 1 89 ? -10.320 -2.023 6.162 1.00 90.31 89 ALA A N 1
ATOM 667 C CA . ALA A 1 89 ? -9.924 -0.620 6.211 1.00 90.31 89 ALA A CA 1
ATOM 668 C C . ALA A 1 89 ? -8.397 -0.516 6.338 1.00 90.31 89 ALA A C 1
ATOM 670 O O . ALA A 1 89 ? -7.807 -1.089 7.258 1.00 90.31 89 ALA A O 1
ATOM 671 N N . TRP A 1 90 ? -7.757 0.214 5.425 1.00 91.50 90 TRP A N 1
ATOM 672 C CA . TRP A 1 90 ? -6.301 0.295 5.327 1.00 91.50 90 TRP A CA 1
ATOM 673 C C . TRP A 1 90 ? -5.784 1.678 5.701 1.00 91.50 90 TRP A C 1
ATOM 675 O O . TRP A 1 90 ? -6.271 2.689 5.220 1.00 91.50 90 TRP A O 1
ATOM 685 N N . THR A 1 91 ? -4.747 1.717 6.529 1.00 90.50 91 THR A N 1
ATOM 686 C CA . THR A 1 91 ? -3.975 2.936 6.811 1.00 90.50 91 THR A CA 1
ATOM 687 C C . THR A 1 91 ? -2.535 2.746 6.366 1.00 90.50 91 THR A C 1
ATOM 689 O O . THR A 1 91 ? -2.102 1.622 6.099 1.00 90.50 91 THR A O 1
ATOM 692 N N . THR A 1 92 ? -1.752 3.815 6.334 1.00 89.31 92 THR A N 1
ATOM 693 C CA . THR A 1 92 ? -0.302 3.704 6.138 1.00 89.31 92 THR A CA 1
ATOM 694 C C . THR A 1 92 ? 0.458 4.233 7.349 1.00 89.31 92 THR A C 1
ATOM 696 O O . THR A 1 92 ? -0.066 4.991 8.170 1.00 89.31 92 THR A O 1
ATOM 699 N N . THR A 1 93 ? 1.724 3.855 7.460 1.00 84.06 93 THR A N 1
ATOM 700 C CA . THR A 1 93 ? 2.719 4.576 8.268 1.00 84.06 93 THR A CA 1
ATOM 701 C C . THR A 1 93 ? 2.972 5.982 7.710 1.00 84.06 93 THR A C 1
ATOM 703 O O . THR A 1 93 ? 2.447 6.338 6.652 1.00 84.06 93 THR A O 1
ATOM 706 N N . SER A 1 94 ? 3.726 6.811 8.442 1.00 72.12 94 SER A N 1
ATOM 707 C CA . SER A 1 94 ? 4.130 8.145 7.982 1.00 72.12 94 SER A CA 1
ATOM 708 C C . SER A 1 94 ? 4.789 8.065 6.606 1.00 72.12 94 SER A C 1
ATOM 710 O O . SER A 1 94 ? 5.685 7.254 6.389 1.00 72.12 94 SER A O 1
ATOM 712 N N . GLN A 1 95 ? 4.330 8.904 5.683 1.00 75.19 95 GLN A N 1
ATOM 713 C CA . GLN A 1 95 ? 4.706 8.845 4.273 1.00 75.19 95 GLN A CA 1
ATOM 714 C C . GLN A 1 95 ? 5.627 10.016 3.910 1.00 75.19 95 GLN A C 1
ATOM 716 O O . GLN A 1 95 ? 5.407 11.146 4.357 1.00 75.19 95 GLN A O 1
ATOM 721 N N . THR A 1 96 ? 6.601 9.775 3.030 1.00 80.44 96 THR A N 1
ATOM 722 C CA . THR A 1 96 ? 7.300 10.848 2.302 1.00 80.44 96 THR A CA 1
ATOM 723 C C . THR A 1 96 ? 6.314 11.600 1.395 1.00 80.44 96 THR A C 1
ATOM 725 O O . THR A 1 96 ? 5.233 11.090 1.095 1.00 80.44 96 THR A O 1
ATOM 728 N N . ARG A 1 97 ? 6.666 12.797 0.893 1.00 80.81 97 ARG A N 1
ATOM 729 C CA . ARG A 1 97 ? 5.794 13.528 -0.057 1.00 80.81 97 ARG A CA 1
ATOM 730 C C . ARG A 1 97 ? 5.448 12.698 -1.299 1.00 80.81 97 ARG A C 1
ATOM 732 O O . ARG A 1 97 ? 4.311 12.733 -1.761 1.00 80.81 97 ARG A O 1
ATOM 739 N N . GLN A 1 98 ? 6.409 11.929 -1.810 1.00 81.50 98 GLN A N 1
ATOM 740 C CA . GLN A 1 98 ? 6.184 11.017 -2.932 1.00 81.50 98 GLN A CA 1
ATOM 741 C C . GLN A 1 98 ? 5.193 9.905 -2.560 1.00 81.50 98 GLN A C 1
ATOM 743 O O . GLN A 1 98 ? 4.268 9.632 -3.323 1.00 81.50 98 GLN A O 1
ATOM 748 N N . GLY A 1 99 ? 5.330 9.323 -1.363 1.00 84.94 99 GLY A N 1
ATOM 749 C CA . GLY A 1 99 ? 4.369 8.357 -0.828 1.00 84.94 99 GLY A CA 1
ATOM 750 C C . GLY A 1 99 ? 2.954 8.936 -0.725 1.00 84.94 99 GLY A C 1
ATOM 751 O O . GLY A 1 99 ? 2.004 8.295 -1.165 1.00 8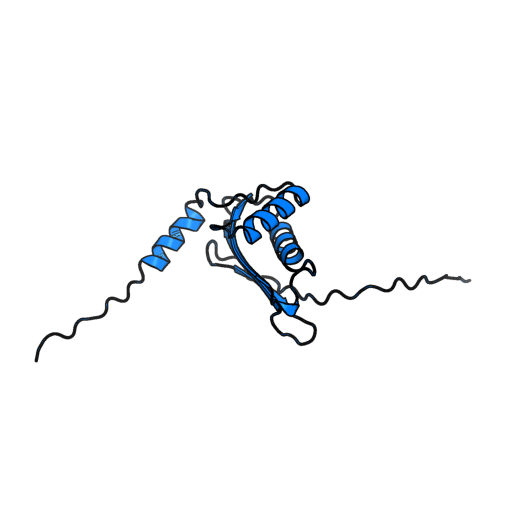4.94 99 GLY A O 1
ATOM 752 N N . GLN A 1 100 ? 2.808 10.176 -0.249 1.00 86.06 100 GLN A N 1
ATOM 753 C CA . GLN A 1 100 ? 1.508 10.864 -0.167 1.00 86.06 100 GLN A CA 1
ATOM 754 C C . GLN A 1 100 ? 0.835 11.021 -1.522 1.00 86.06 100 GLN A C 1
ATOM 756 O O . GLN A 1 100 ? -0.353 10.714 -1.655 1.00 86.06 100 GLN A O 1
ATOM 761 N N . ALA A 1 101 ? 1.583 11.446 -2.541 1.00 88.62 101 ALA A N 1
ATOM 762 C CA . ALA A 1 101 ? 1.055 11.544 -3.897 1.00 88.62 101 ALA A CA 1
ATOM 763 C C . ALA A 1 101 ? 0.599 10.171 -4.421 1.00 88.62 101 ALA A C 1
ATOM 765 O O . ALA A 1 101 ? -0.504 10.050 -4.958 1.00 88.62 101 ALA A O 1
ATOM 766 N N . PHE A 1 102 ? 1.403 9.128 -4.196 1.00 89.62 102 PHE A N 1
ATOM 767 C CA . PHE A 1 102 ? 1.078 7.757 -4.585 1.00 89.62 102 PHE A CA 1
ATOM 768 C C . PHE A 1 102 ? -0.197 7.236 -3.898 1.00 89.62 102 PHE A C 1
ATOM 770 O O . PHE A 1 102 ? -1.130 6.805 -4.575 1.00 89.62 102 PHE A O 1
ATOM 777 N N . PHE A 1 103 ? -0.292 7.320 -2.568 1.00 90.38 103 PHE A N 1
ATOM 778 C CA . PHE A 1 103 ? -1.457 6.818 -1.830 1.00 90.38 103 PHE A CA 1
ATOM 779 C C . PHE A 1 103 ? -2.720 7.650 -2.070 1.00 90.38 103 PHE A C 1
ATOM 781 O O . PHE A 1 103 ? -3.823 7.101 -2.061 1.00 90.38 103 PHE A O 1
ATOM 788 N N . THR A 1 104 ? -2.580 8.945 -2.366 1.00 90.06 104 THR A N 1
ATOM 789 C CA . THR A 1 104 ? -3.703 9.784 -2.813 1.00 90.06 104 THR A CA 1
ATOM 790 C C . THR A 1 104 ? -4.242 9.302 -4.159 1.00 90.06 104 THR A C 1
ATOM 792 O O . THR A 1 104 ? -5.455 9.157 -4.316 1.00 90.06 104 THR A O 1
ATOM 795 N N . ALA A 1 105 ? -3.362 9.004 -5.120 1.00 91.00 105 ALA A N 1
ATOM 796 C CA . ALA A 1 105 ? -3.764 8.442 -6.409 1.00 91.00 105 ALA A CA 1
ATOM 797 C C . ALA A 1 105 ? -4.436 7.068 -6.241 1.00 91.00 105 ALA A C 1
ATOM 799 O O . ALA A 1 105 ? -5.517 6.844 -6.783 1.00 91.00 105 ALA A O 1
ATOM 800 N N . MET A 1 106 ? -3.868 6.190 -5.408 1.00 93.00 106 MET A N 1
ATOM 801 C CA . MET A 1 106 ? -4.466 4.887 -5.097 1.00 93.00 106 MET A CA 1
ATOM 802 C C . MET A 1 106 ? -5.831 5.005 -4.412 1.00 93.00 106 MET A C 1
ATOM 804 O O . MET A 1 106 ? -6.732 4.224 -4.717 1.00 93.00 106 MET A O 1
ATOM 808 N N . SER A 1 107 ? -6.012 5.983 -3.521 1.00 91.56 107 SER A N 1
ATOM 809 C CA . SER A 1 107 ? -7.297 6.211 -2.848 1.00 91.56 107 SER A CA 1
ATOM 810 C C . SER A 1 107 ? -8.380 6.633 -3.840 1.00 91.56 107 SER A C 1
ATOM 812 O O . SER A 1 107 ? -9.495 6.123 -3.794 1.00 91.56 107 SER A O 1
ATOM 814 N N . ARG A 1 108 ? -8.039 7.518 -4.790 1.00 90.81 108 ARG A N 1
ATOM 815 C CA . ARG A 1 108 ? -8.948 7.928 -5.875 1.00 90.81 108 ARG A CA 1
ATOM 816 C C . ARG A 1 108 ? -9.335 6.760 -6.773 1.00 90.81 108 ARG A C 1
ATOM 818 O O . ARG A 1 108 ? -10.481 6.666 -7.188 1.00 90.81 108 ARG A O 1
ATOM 825 N N . GLU A 1 109 ? -8.383 5.882 -7.065 1.00 90.50 109 GLU A N 1
ATOM 826 C CA . GLU A 1 109 ? -8.609 4.738 -7.942 1.00 90.50 109 GLU A CA 1
ATOM 827 C C . GLU A 1 109 ? -9.452 3.637 -7.288 1.00 90.50 109 GLU A C 1
ATOM 829 O O . GLU A 1 109 ? -10.310 3.042 -7.931 1.00 90.50 109 GLU A O 1
ATOM 834 N N . THR A 1 110 ? -9.184 3.335 -6.019 1.00 87.00 110 THR A N 1
ATOM 835 C CA . THR A 1 110 ? -9.789 2.189 -5.318 1.00 87.00 110 THR A CA 1
ATOM 836 C C . THR A 1 110 ? -11.030 2.566 -4.516 1.00 87.00 110 THR A C 1
ATOM 838 O O . THR A 1 110 ? -11.740 1.682 -4.044 1.00 87.00 110 THR A O 1
ATOM 841 N N . GLY A 1 111 ? -11.282 3.864 -4.323 1.00 88.00 111 GLY A N 1
ATOM 842 C CA . GLY A 1 111 ? -12.338 4.378 -3.451 1.00 88.00 111 GLY A CA 1
ATOM 843 C C . GLY A 1 111 ? -12.077 4.155 -1.957 1.00 88.00 111 GLY A C 1
ATOM 844 O O . GLY A 1 111 ? -12.917 4.504 -1.130 1.00 88.00 111 GLY A O 1
ATOM 845 N N . LEU A 1 112 ? -10.927 3.582 -1.587 1.00 86.75 112 LEU A N 1
ATOM 846 C CA . LEU A 1 112 ? -10.540 3.347 -0.200 1.00 86.75 112 LEU A CA 1
ATOM 847 C C . LEU A 1 112 ? -9.732 4.524 0.337 1.00 86.75 112 LEU A C 1
ATOM 849 O O . LEU A 1 112 ? -8.838 5.035 -0.329 1.00 86.75 112 LEU A O 1
ATOM 853 N N . SER A 1 113 ? -10.002 4.925 1.577 1.00 87.06 113 SER A N 1
ATOM 854 C CA . SER A 1 113 ? -9.174 5.920 2.255 1.00 87.06 113 SER A CA 1
ATOM 855 C C . 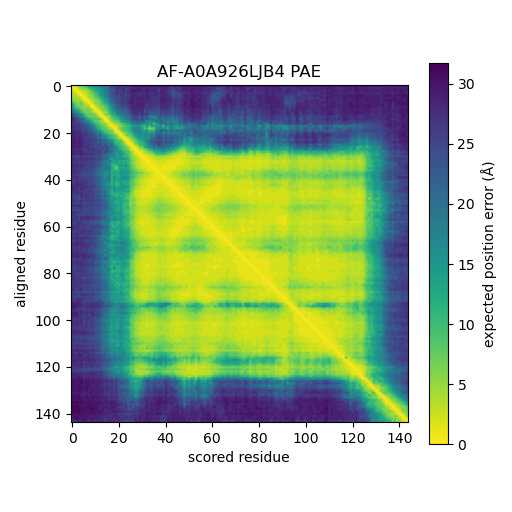SER A 1 113 ? -7.863 5.276 2.704 1.00 87.06 113 SER A C 1
ATOM 857 O O . SER A 1 113 ? -7.870 4.478 3.635 1.00 87.06 113 SER A O 1
ATOM 859 N N . LEU A 1 114 ? -6.745 5.615 2.053 1.00 83.94 114 LEU A N 1
ATOM 860 C CA . LEU A 1 114 ? -5.393 5.191 2.446 1.00 83.94 114 LEU A CA 1
ATOM 861 C C . LEU A 1 114 ? -4.685 6.312 3.216 1.00 83.94 114 LEU A C 1
ATOM 863 O O . LEU A 1 114 ? -3.594 6.758 2.854 1.00 83.94 114 LEU A O 1
ATOM 867 N N . ALA A 1 115 ? -5.345 6.810 4.262 1.00 82.50 115 ALA A N 1
ATOM 868 C CA . ALA A 1 115 ? -4.839 7.927 5.046 1.00 82.50 115 ALA A CA 1
ATOM 869 C C . ALA A 1 115 ? -3.566 7.545 5.833 1.00 82.50 115 ALA A C 1
ATOM 871 O O . ALA A 1 115 ? -3.462 6.423 6.354 1.00 82.50 115 ALA A O 1
ATOM 872 N N . PRO A 1 116 ? -2.600 8.475 5.959 1.00 82.44 116 PRO A N 1
ATOM 873 C CA . PRO A 1 116 ? -1.460 8.279 6.836 1.00 82.44 116 PRO A CA 1
ATOM 874 C C . PRO A 1 116 ? -1.901 8.322 8.300 1.00 82.44 116 PRO A C 1
ATOM 876 O O . PRO A 1 116 ? -2.666 9.189 8.719 1.00 82.44 116 PRO A O 1
ATOM 879 N N . GLY A 1 117 ? -1.370 7.405 9.104 1.00 75.06 117 GLY A N 1
ATOM 880 C CA . GLY A 1 117 ? -1.635 7.381 10.538 1.00 75.06 117 GLY A CA 1
ATOM 881 C C . GLY A 1 117 ? -2.998 6.786 10.905 1.00 75.06 117 GLY A C 1
ATOM 882 O O . GLY A 1 117 ? -3.556 5.961 10.187 1.00 75.06 117 GLY A O 1
ATOM 883 N N . GLY A 1 118 ? -3.461 7.089 12.119 1.00 74.56 118 GLY A N 1
ATOM 884 C CA . GLY A 1 118 ? -4.663 6.503 12.723 1.00 74.56 118 GLY A CA 1
ATOM 885 C C . GLY A 1 118 ? -4.368 5.447 13.799 1.00 74.56 118 GLY A C 1
ATOM 886 O O . GLY A 1 118 ? -3.278 4.856 13.819 1.00 74.56 118 GLY A O 1
ATOM 887 N N . PRO A 1 119 ? -5.310 5.218 14.728 1.00 71.19 119 PRO A N 1
ATOM 888 C CA . PRO A 1 119 ? -5.139 4.228 15.778 1.00 71.19 119 PRO A CA 1
ATOM 889 C C . PRO A 1 119 ? -5.110 2.821 15.175 1.00 71.19 119 PRO A C 1
ATOM 891 O O . PRO A 1 119 ? -5.997 2.419 14.423 1.00 71.19 119 PRO A O 1
ATOM 894 N N . LEU A 1 120 ? -4.078 2.053 15.520 1.00 78.00 120 LEU A N 1
ATOM 895 C CA . LEU A 1 120 ? -4.090 0.613 15.293 1.00 78.00 120 LEU A CA 1
ATOM 896 C C . LEU A 1 120 ? -5.067 -0.027 16.279 1.00 78.00 120 LEU A C 1
ATOM 898 O O . LEU A 1 120 ? -5.133 0.375 17.442 1.00 78.00 120 LEU A O 1
ATOM 902 N N . CYS A 1 121 ? -5.798 -1.051 15.841 1.00 83.25 121 CYS A N 1
ATOM 903 C CA . CYS A 1 121 ? -6.651 -1.787 16.765 1.00 83.25 121 CYS A CA 1
ATOM 904 C C . CYS A 1 121 ? -5.797 -2.482 17.847 1.00 83.25 121 CYS A C 1
ATOM 906 O O . CYS A 1 121 ? -4.640 -2.842 17.589 1.00 83.25 121 CYS A O 1
ATOM 908 N N . PRO A 1 122 ? -6.350 -2.740 19.045 1.00 80.19 122 PRO A N 1
ATOM 909 C CA . PRO A 1 122 ? -5.630 -3.416 20.123 1.00 80.19 122 PRO A CA 1
ATOM 910 C C . PRO A 1 122 ? -5.023 -4.767 19.718 1.00 80.19 122 PRO A C 1
ATOM 912 O O . PRO A 1 122 ? -3.992 -5.150 20.258 1.00 80.19 122 PRO A O 1
ATOM 915 N N . HIS A 1 123 ? -5.589 -5.465 18.729 1.00 81.31 123 HIS A N 1
ATOM 916 C CA . HIS A 1 123 ? -5.024 -6.708 18.190 1.00 81.31 123 HIS A CA 1
ATOM 917 C C . HIS A 1 123 ? -3.711 -6.486 17.421 1.00 81.31 123 HIS A C 1
ATOM 919 O O . HIS A 1 123 ? -2.786 -7.292 17.523 1.00 81.31 123 HIS A O 1
ATOM 925 N N . LEU A 1 124 ? -3.595 -5.365 16.701 1.00 77.31 124 LEU A N 1
ATOM 926 C CA . LEU A 1 124 ? -2.364 -4.957 16.021 1.00 77.31 124 LEU A CA 1
ATOM 927 C C . LEU A 1 124 ? -1.350 -4.321 16.992 1.00 77.31 124 LEU A C 1
ATOM 929 O O . LEU A 1 124 ? -0.144 -4.493 16.809 1.00 77.31 124 LEU A O 1
ATOM 933 N N . VAL A 1 125 ? -1.812 -3.632 18.047 1.00 70.00 125 VAL A N 1
ATOM 934 C CA . VAL A 1 125 ? -0.958 -2.974 19.065 1.00 70.00 125 VAL A CA 1
ATOM 935 C C . VAL A 1 125 ? -0.453 -3.946 20.140 1.00 70.00 125 VAL A C 1
ATOM 937 O O . VAL A 1 125 ? 0.714 -3.901 20.531 1.00 70.00 125 VAL A O 1
ATOM 940 N N . GLY A 1 126 ? -1.299 -4.864 20.605 1.00 58.72 126 GLY A N 1
ATOM 941 C CA . GLY A 1 126 ? -1.025 -5.813 21.692 1.00 58.72 126 GLY A CA 1
AT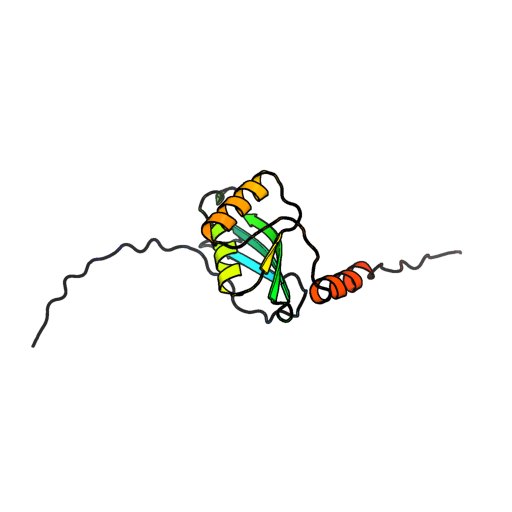OM 942 C C . GLY A 1 126 ? 0.080 -6.831 21.386 1.00 58.72 126 GLY A C 1
ATOM 943 O O . GLY A 1 126 ? 0.555 -7.530 22.285 1.00 58.72 126 GLY A O 1
ATOM 944 N N . ARG A 1 127 ? 0.539 -6.899 20.129 1.00 56.50 127 ARG A N 1
ATOM 945 C CA . ARG A 1 127 ? 1.761 -7.618 19.731 1.00 56.50 127 ARG A CA 1
ATOM 946 C C . ARG A 1 127 ? 2.981 -6.716 19.537 1.00 56.50 127 ARG A C 1
ATOM 948 O O . ARG A 1 127 ? 4.093 -7.185 19.752 1.00 56.50 127 ARG A O 1
ATOM 955 N N . LEU A 1 128 ? 2.799 -5.428 19.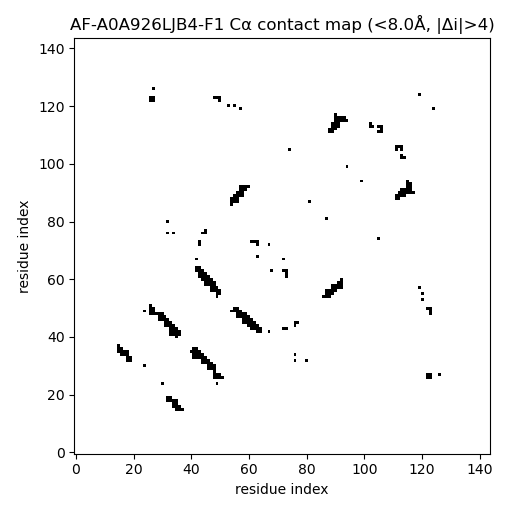231 1.00 52.91 128 LEU A N 1
ATOM 956 C CA . LEU A 1 128 ? 3.884 -4.432 19.200 1.00 52.91 128 LEU A CA 1
ATOM 957 C C . LEU A 1 128 ? 4.540 -4.292 20.580 1.00 52.91 128 LEU A C 1
ATOM 959 O O . LEU A 1 128 ? 5.763 -4.273 20.683 1.00 52.91 128 LEU A O 1
ATOM 963 N N . ARG A 1 129 ? 3.730 -4.301 21.648 1.00 52.12 129 ARG A N 1
ATOM 964 C CA . ARG A 1 129 ? 4.226 -4.233 23.031 1.00 52.12 129 ARG A CA 1
ATOM 965 C C . ARG A 1 129 ? 5.090 -5.444 23.410 1.00 52.12 129 ARG A C 1
ATOM 967 O O . ARG A 1 129 ? 6.071 -5.257 24.107 1.00 52.12 12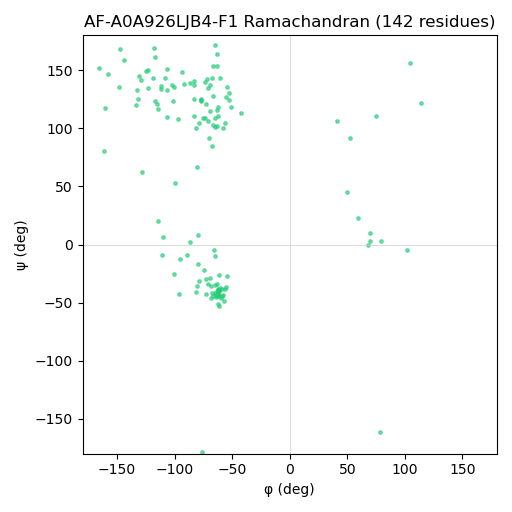9 ARG A O 1
ATOM 974 N N . ARG A 1 130 ? 4.794 -6.650 22.896 1.00 51.03 130 ARG A N 1
ATOM 975 C CA . ARG A 1 130 ? 5.594 -7.871 23.153 1.00 51.03 130 ARG A CA 1
ATOM 976 C C . ARG A 1 130 ? 6.942 -7.881 22.430 1.00 51.03 130 ARG A C 1
ATOM 978 O O . ARG A 1 130 ? 7.882 -8.498 22.921 1.00 51.03 130 ARG A O 1
ATOM 985 N N . LEU A 1 131 ? 7.029 -7.224 21.272 1.00 53.03 131 LEU A N 1
ATOM 986 C CA . LEU A 1 131 ? 8.267 -7.135 20.492 1.00 53.03 131 LEU A CA 1
ATOM 987 C C . LEU A 1 131 ? 9.204 -6.050 21.035 1.00 53.03 131 LEU A C 1
ATOM 989 O O . LEU A 1 131 ? 10.409 -6.263 21.072 1.00 53.03 131 LEU A O 1
ATOM 993 N N . LEU A 1 132 ? 8.661 -4.933 21.527 1.00 51.84 132 LEU A N 1
ATOM 994 C CA . LEU A 1 132 ? 9.462 -3.855 22.119 1.00 51.84 132 LEU A CA 1
ATOM 995 C C . LEU A 1 132 ? 9.900 -4.138 23.566 1.00 51.84 132 LEU A C 1
ATOM 997 O O . LEU A 1 132 ? 10.839 -3.514 24.046 1.00 51.84 132 LEU A O 1
ATOM 1001 N N . THR A 1 133 ? 9.277 -5.096 24.264 1.00 52.53 133 THR A N 1
ATOM 1002 C CA . THR A 1 133 ? 9.727 -5.538 25.598 1.00 52.53 133 THR A CA 1
ATOM 1003 C C . THR A 1 133 ? 10.801 -6.628 25.566 1.00 52.53 133 THR A C 1
ATOM 1005 O O . THR A 1 133 ? 11.232 -7.068 26.630 1.00 52.53 133 THR A O 1
ATOM 1008 N N . ARG A 1 134 ? 11.286 -7.064 24.392 1.00 49.25 134 ARG A N 1
ATOM 1009 C CA . ARG A 1 134 ? 12.535 -7.844 24.307 1.00 49.25 134 ARG A CA 1
ATOM 1010 C C . ARG A 1 134 ? 13.737 -6.900 24.363 1.00 49.25 134 ARG A C 1
ATOM 1012 O O . ARG A 1 134 ? 14.484 -6.764 23.403 1.00 49.25 134 ARG A O 1
ATOM 1019 N N . VAL A 1 135 ? 13.924 -6.264 25.515 1.00 51.09 135 VAL A N 1
ATOM 1020 C CA . VAL A 1 135 ? 15.243 -5.759 25.902 1.00 51.09 135 VAL A CA 1
ATOM 1021 C C . VAL A 1 135 ? 16.074 -6.995 26.263 1.00 51.09 135 VAL A C 1
ATOM 1023 O O . VAL A 1 135 ? 15.661 -7.738 27.161 1.00 51.09 135 VAL A O 1
ATOM 1026 N N . PRO A 1 136 ? 17.211 -7.276 25.602 1.00 47.25 136 PRO A N 1
ATOM 1027 C CA . PRO A 1 136 ? 18.155 -8.219 26.162 1.00 47.25 136 PRO A CA 1
ATOM 1028 C C . PRO A 1 136 ? 18.648 -7.608 27.470 1.00 47.25 136 PRO A C 1
ATOM 1030 O O . PRO A 1 136 ? 19.252 -6.536 27.491 1.00 47.25 136 PRO A O 1
ATOM 1033 N N . ARG A 1 137 ? 18.341 -8.277 28.581 1.00 49.38 137 ARG A N 1
ATOM 1034 C CA . ARG A 1 137 ? 18.945 -7.990 29.877 1.00 49.38 137 ARG A CA 1
ATOM 1035 C C . ARG A 1 137 ? 20.417 -8.386 29.750 1.00 49.38 137 ARG A C 1
ATOM 1037 O O . ARG A 1 137 ? 20.781 -9.524 30.027 1.00 49.38 137 ARG A O 1
ATOM 1044 N N . GLN A 1 138 ? 21.243 -7.487 29.227 1.00 47.59 138 GLN A N 1
ATOM 1045 C CA . GLN A 1 138 ? 22.686 -7.658 29.260 1.00 47.59 138 GLN A CA 1
ATOM 1046 C C . GLN A 1 138 ? 23.099 -7.685 30.730 1.00 47.59 138 GLN A C 1
ATOM 1048 O O . GLN A 1 138 ? 22.911 -6.729 31.480 1.00 47.59 138 GLN A O 1
ATOM 1053 N N . ARG A 1 139 ? 23.515 -8.879 31.150 1.00 46.84 139 ARG A N 1
ATOM 1054 C CA . ARG A 1 139 ? 24.043 -9.195 32.468 1.00 46.84 139 ARG A CA 1
ATOM 1055 C C . ARG A 1 139 ? 25.348 -8.419 32.594 1.00 46.84 139 ARG A C 1
ATOM 1057 O O . ARG A 1 139 ? 26.302 -8.741 31.895 1.00 46.84 139 ARG A O 1
ATOM 1064 N N . SER A 1 140 ? 25.365 -7.381 33.424 1.00 50.94 140 SER A N 1
ATOM 1065 C CA . SER A 1 140 ? 26.611 -6.741 33.839 1.00 50.94 140 SER A CA 1
ATOM 1066 C C . SER A 1 140 ? 27.529 -7.811 34.439 1.00 50.94 140 SER A C 1
ATOM 1068 O O . SER A 1 140 ? 27.078 -8.518 35.346 1.00 50.94 140 SER A O 1
ATOM 1070 N N . PRO A 1 141 ? 28.778 -7.963 33.979 1.00 46.34 141 PRO A N 1
ATOM 1071 C CA . PRO A 1 141 ? 29.813 -8.547 34.805 1.00 46.34 141 PRO A CA 1
ATOM 1072 C C . PRO A 1 141 ? 30.359 -7.422 35.692 1.00 46.34 141 PRO A C 1
ATOM 1074 O O . PRO A 1 141 ? 30.930 -6.455 35.193 1.00 46.34 141 PRO A O 1
ATOM 1077 N N . GLY A 1 142 ? 30.074 -7.508 36.989 1.00 53.03 142 GLY A N 1
ATOM 1078 C CA . GLY A 1 142 ? 30.826 -6.797 38.018 1.00 53.03 142 GLY A CA 1
ATOM 1079 C C . GLY A 1 142 ? 31.926 -7.708 38.561 1.00 53.03 142 GLY A C 1
ATOM 1080 O O . GLY A 1 142 ? 31.718 -8.921 38.580 1.00 53.03 142 GLY A O 1
ATOM 1081 N N . ASP A 1 143 ? 33.029 -7.070 38.953 1.00 46.72 143 ASP A N 1
ATOM 1082 C CA . ASP A 1 143 ? 34.076 -7.473 39.906 1.00 46.72 143 ASP A CA 1
ATOM 1083 C C . ASP A 1 143 ? 34.578 -8.928 39.901 1.00 46.72 143 ASP A C 1
ATOM 1085 O O . ASP A 1 143 ? 33.907 -9.827 40.408 1.00 46.72 143 ASP A O 1
ATOM 1089 N N . ASP A 1 144 ? 35.791 -9.145 39.378 1.00 46.84 144 ASP A N 1
ATOM 1090 C CA . ASP A 1 144 ? 37.039 -9.235 40.178 1.00 46.84 144 ASP A CA 1
ATOM 1091 C C . ASP A 1 144 ? 38.262 -9.192 39.236 1.00 46.84 144 ASP A C 1
ATOM 1093 O O . ASP A 1 144 ? 38.321 -10.025 38.298 1.00 46.84 144 ASP A O 1
#